Protein AF-A0AAD2CPL2-F1 (afdb_monomer)

Mean predicted aligned error: 5.87 Å

Sequence (109 aa):
MLPLIRTTIMKKLEYPMALTTLNAQQWQDIMSPVLQVCLPKSGVCRNFPRLVVFAPVDYQGLGVPHPFGKQVYKHLEMILRHMSGGTKTGAYMDANLQAHQLETGTVGI

pLDDT: mean 88.17, std 6.22, range [53.94, 94.38]

Foldseek 3Di:
DLVCCVPPVLVVLLVCLLPDDDDLVVLCVVCLVVLLPVQVVVVHDSPPDVVLQCDPVVVVRVVRPRNNVSSVVSNVVCQVCLCVVVHPVNVVVVVVVVVVCVVVVHDDD

Structure (mmCIF, N/CA/C/O backbone):
data_AF-A0AAD2CPL2-F1
#
_entry.id   AF-A0AAD2CPL2-F1
#
loop_
_atom_site.group_PDB
_atom_site.id
_atom_site.type_symbol
_atom_site.label_atom_id
_atom_site.label_alt_id
_atom_site.label_comp_id
_atom_site.label_asym_id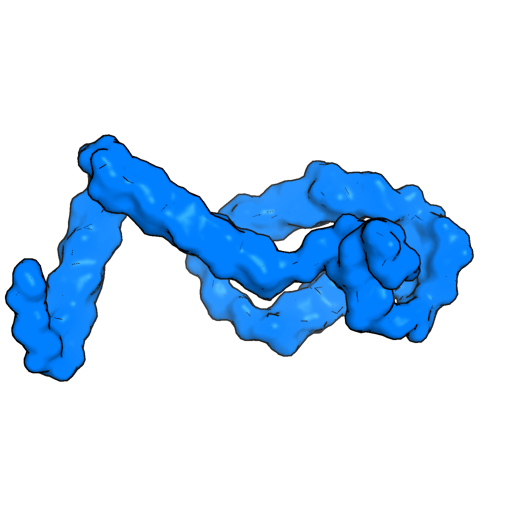
_atom_site.label_entity_id
_atom_site.label_seq_id
_atom_site.pdbx_PDB_ins_code
_atom_site.Cartn_x
_atom_site.Cartn_y
_atom_site.Cartn_z
_atom_site.occupancy
_atom_site.B_iso_or_equiv
_atom_site.auth_seq_id
_atom_site.auth_comp_id
_atom_site.auth_asym_id
_atom_site.auth_atom_id
_atom_site.pdbx_PDB_model_num
ATOM 1 N N . MET A 1 1 ? -16.304 8.791 12.086 1.00 66.12 1 MET A N 1
ATOM 2 C CA . MET A 1 1 ? -14.850 9.000 11.859 1.00 66.12 1 MET A CA 1
ATOM 3 C C . MET A 1 1 ? -14.215 7.912 10.988 1.00 66.12 1 MET A C 1
ATOM 5 O O . MET A 1 1 ? -13.420 8.253 10.126 1.00 66.12 1 MET A O 1
ATOM 9 N N . LEU A 1 2 ? -14.604 6.637 11.116 1.00 71.81 2 LEU A N 1
ATOM 10 C CA . LEU A 1 2 ? -14.169 5.552 10.212 1.00 71.81 2 LEU A CA 1
ATOM 11 C C . LEU A 1 2 ? -14.250 5.859 8.697 1.00 71.81 2 LEU A C 1
ATOM 13 O O . LEU A 1 2 ? -13.266 5.591 8.006 1.00 71.81 2 LEU A O 1
ATOM 17 N N . PRO A 1 3 ? -15.322 6.484 8.156 1.00 74.50 3 PRO A N 1
ATOM 18 C CA . PRO A 1 3 ? -15.352 6.831 6.732 1.00 74.50 3 PRO A CA 1
ATOM 19 C C . PRO A 1 3 ? -14.240 7.811 6.325 1.00 74.50 3 PRO A C 1
ATOM 21 O O . PRO A 1 3 ? -13.682 7.662 5.243 1.00 74.50 3 PRO A O 1
ATOM 24 N N . LEU A 1 4 ? -13.842 8.742 7.203 1.00 78.69 4 LEU A N 1
ATOM 25 C CA . LEU A 1 4 ? -12.774 9.719 6.931 1.00 78.69 4 LEU A CA 1
ATOM 26 C C . LEU A 1 4 ? -11.394 9.064 6.811 1.00 78.69 4 LEU A C 1
ATOM 28 O O . LEU A 1 4 ? -10.559 9.514 6.023 1.00 78.69 4 LEU A O 1
ATOM 32 N N . ILE A 1 5 ? -11.153 7.983 7.562 1.00 80.00 5 ILE A N 1
ATOM 33 C CA . ILE A 1 5 ? -9.922 7.194 7.429 1.00 80.00 5 ILE A CA 1
ATOM 34 C C . ILE A 1 5 ? -9.844 6.631 6.008 1.00 80.00 5 ILE A C 1
ATOM 36 O O . ILE A 1 5 ? -8.813 6.755 5.350 1.00 80.00 5 ILE A O 1
ATOM 40 N N . ARG A 1 6 ? -10.956 6.076 5.510 1.00 79.44 6 ARG A N 1
ATOM 41 C CA . ARG A 1 6 ? -11.035 5.470 4.178 1.00 79.44 6 ARG A CA 1
ATOM 42 C C . ARG A 1 6 ? -10.925 6.500 3.053 1.00 79.44 6 ARG A C 1
ATOM 44 O O . ARG A 1 6 ? -10.234 6.244 2.070 1.00 79.44 6 ARG A O 1
ATOM 51 N N . THR A 1 7 ? -11.611 7.636 3.166 1.00 81.50 7 THR A N 1
ATOM 52 C CA . THR A 1 7 ? -11.718 8.615 2.073 1.00 81.50 7 THR A CA 1
ATOM 53 C C . THR A 1 7 ? -10.575 9.616 2.030 1.00 81.50 7 THR A C 1
ATOM 55 O O . THR A 1 7 ? -10.209 10.047 0.945 1.00 81.50 7 THR A O 1
ATOM 58 N N . THR A 1 8 ? -10.011 10.001 3.174 1.00 85.81 8 THR A N 1
ATOM 59 C CA . THR A 1 8 ? -9.056 11.116 3.234 1.00 85.81 8 THR A CA 1
ATOM 60 C C . THR A 1 8 ? -7.661 10.625 3.580 1.00 85.81 8 THR A C 1
ATOM 62 O O . THR A 1 8 ? -6.730 10.820 2.802 1.00 85.81 8 THR A O 1
ATOM 65 N N . ILE A 1 9 ? -7.503 9.953 4.723 1.00 87.38 9 ILE A N 1
ATOM 66 C CA . ILE A 1 9 ? -6.177 9.528 5.199 1.00 87.38 9 ILE A CA 1
ATOM 67 C C . ILE A 1 9 ? -5.603 8.467 4.261 1.00 87.38 9 ILE A C 1
ATOM 69 O O . ILE A 1 9 ? -4.489 8.618 3.767 1.00 87.38 9 ILE A O 1
ATOM 73 N N . MET A 1 10 ? -6.396 7.446 3.931 1.00 86.94 10 MET A N 1
ATOM 74 C CA . MET A 1 10 ? -5.948 6.383 3.037 1.00 86.94 10 MET A CA 1
ATOM 75 C C . MET A 1 10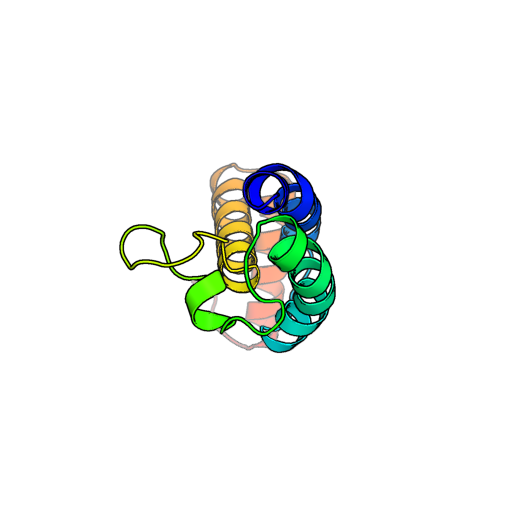 ? -5.632 6.901 1.634 1.00 86.94 10 MET A C 1
ATOM 77 O O . MET A 1 10 ? -4.702 6.400 1.017 1.00 86.94 10 MET A O 1
ATOM 81 N N . LYS A 1 11 ? -6.364 7.908 1.136 1.00 87.44 11 LYS A N 1
ATOM 82 C CA . LYS A 1 11 ? -6.089 8.537 -0.165 1.00 87.44 11 LYS A CA 1
ATOM 83 C C . LYS A 1 11 ? -4.785 9.327 -0.168 1.00 87.44 11 LYS A C 1
ATOM 85 O O . LYS A 1 11 ? -4.018 9.215 -1.117 1.00 87.44 11 LYS A O 1
ATOM 90 N N . LYS A 1 12 ? -4.486 10.052 0.914 1.00 88.88 12 LYS A N 1
ATOM 91 C CA . LYS A 1 12 ? -3.191 10.733 1.072 1.00 88.88 12 LYS A CA 1
ATOM 92 C C . LYS A 1 12 ? -2.021 9.753 1.118 1.00 88.88 12 LYS A C 1
ATOM 94 O O . LYS A 1 12 ? -0.973 10.056 0.565 1.00 88.88 12 LYS A O 1
ATOM 99 N N . LEU A 1 13 ? -2.206 8.590 1.744 1.00 90.06 13 LEU A N 1
ATOM 100 C CA . LEU A 1 13 ? -1.187 7.537 1.786 1.00 90.06 13 LEU A CA 1
ATOM 101 C C . LEU A 1 13 ? -1.068 6.773 0.454 1.00 90.06 13 LEU A C 1
ATOM 103 O O . LEU A 1 13 ? -0.007 6.247 0.153 1.00 90.06 13 LEU A O 1
ATOM 107 N N . GLU A 1 14 ? -2.123 6.736 -0.362 1.00 90.12 14 GLU A N 1
ATOM 108 C CA . GLU A 1 14 ? -2.161 6.010 -1.642 1.00 90.12 14 GLU A CA 1
ATOM 109 C C . GLU A 1 14 ? -1.206 6.590 -2.697 1.00 90.12 14 GLU A C 1
ATOM 111 O O . GLU A 1 14 ? -0.673 5.850 -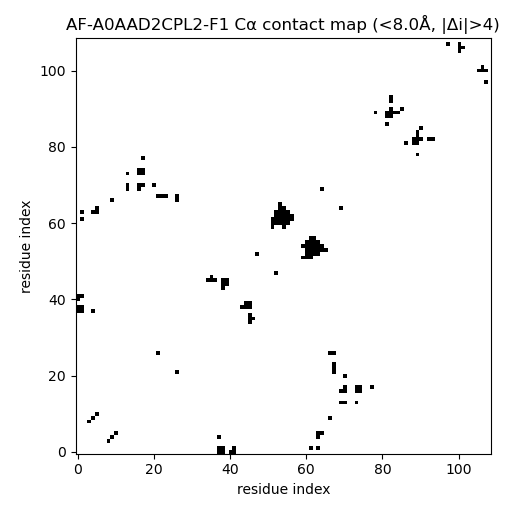3.518 1.00 90.12 14 GLU A O 1
ATOM 116 N N . TYR A 1 15 ? -0.982 7.906 -2.678 1.00 88.88 15 TYR A N 1
ATOM 117 C CA . TYR A 1 15 ? -0.057 8.568 -3.599 1.00 88.88 15 TYR A CA 1
ATOM 118 C C . TYR A 1 15 ? 1.410 8.138 -3.384 1.00 88.88 15 TYR A C 1
ATOM 120 O O . TYR A 1 15 ? 2.013 7.625 -4.328 1.00 88.88 15 TYR A O 1
ATOM 128 N N . PRO A 1 16 ? 1.999 8.265 -2.174 1.00 91.00 16 PRO A N 1
ATOM 129 C CA . PRO A 1 16 ? 3.375 7.834 -1.934 1.00 91.00 16 PRO A CA 1
ATOM 130 C C . PRO A 1 16 ? 3.554 6.312 -2.003 1.00 91.00 16 PRO A C 1
ATOM 132 O O . PRO A 1 16 ? 4.645 5.869 -2.344 1.00 91.00 16 PRO A O 1
ATOM 135 N N . MET A 1 17 ? 2.503 5.512 -1.763 1.00 92.69 17 MET A N 1
ATOM 136 C CA . MET A 1 17 ? 2.554 4.043 -1.888 1.00 92.69 17 MET A CA 1
ATOM 137 C C . MET A 1 17 ? 3.043 3.559 -3.255 1.00 92.69 17 MET A C 1
ATOM 139 O O . MET A 1 17 ? 3.599 2.475 -3.336 1.00 92.69 17 MET A O 1
ATOM 143 N N . ALA A 1 18 ? 2.830 4.321 -4.331 1.00 87.12 18 ALA A N 1
ATOM 144 C CA . ALA A 1 18 ? 3.309 3.929 -5.655 1.00 87.12 18 ALA A CA 1
ATOM 145 C C . ALA A 1 18 ? 4.845 3.958 -5.766 1.00 87.12 18 ALA A C 1
ATOM 147 O O . ALA A 1 18 ? 5.402 3.258 -6.609 1.00 87.12 18 ALA A O 1
ATOM 148 N N . LEU A 1 19 ? 5.508 4.764 -4.931 1.00 87.44 19 LEU A N 1
ATOM 149 C CA . LEU A 1 19 ? 6.944 5.045 -4.990 1.00 87.44 19 LEU A CA 1
ATOM 150 C C . LEU A 1 19 ? 7.725 4.416 -3.834 1.00 87.44 19 LEU A C 1
ATOM 152 O O . LEU A 1 19 ? 8.921 4.180 -3.964 1.00 87.44 19 LEU A O 1
ATOM 156 N N . THR A 1 20 ? 7.080 4.179 -2.692 1.00 92.00 20 THR A N 1
ATOM 157 C CA . THR A 1 20 ? 7.741 3.645 -1.500 1.00 92.00 20 THR A CA 1
ATOM 158 C C . THR A 1 20 ? 7.572 2.136 -1.392 1.00 92.00 20 THR A C 1
ATOM 160 O O . THR A 1 20 ? 6.509 1.595 -1.681 1.00 92.00 20 THR A O 1
ATOM 163 N N . THR A 1 21 ? 8.608 1.454 -0.905 1.00 91.75 21 THR A N 1
ATOM 164 C CA . THR A 1 21 ? 8.576 0.022 -0.586 1.00 91.75 21 THR A CA 1
ATOM 165 C C . THR A 1 21 ? 8.679 -0.175 0.924 1.00 91.75 21 THR A C 1
ATOM 167 O O . THR A 1 21 ? 9.762 -0.409 1.457 1.00 91.75 21 THR A O 1
ATOM 170 N N . LEU A 1 22 ? 7.558 -0.012 1.634 1.00 93.12 22 LEU A N 1
ATOM 171 C CA . LEU A 1 22 ? 7.511 -0.143 3.093 1.00 93.12 22 LEU A CA 1
ATOM 172 C C . LEU A 1 22 ? 7.126 -1.562 3.526 1.00 93.12 22 LEU A C 1
ATOM 174 O O . LEU A 1 22 ? 6.230 -2.189 2.959 1.00 93.12 22 LEU A O 1
ATOM 178 N N . ASN A 1 23 ? 7.765 -2.038 4.591 1.00 93.44 23 ASN A N 1
ATOM 179 C CA . ASN A 1 23 ? 7.452 -3.322 5.209 1.00 93.44 23 ASN A CA 1
ATOM 180 C C . ASN A 1 23 ? 6.146 -3.255 6.013 1.00 93.44 23 ASN A C 1
ATOM 182 O O . ASN A 1 23 ? 5.722 -2.194 6.478 1.00 93.44 23 ASN A O 1
ATOM 186 N N . ALA A 1 24 ? 5.531 -4.416 6.253 1.00 89.94 24 ALA A N 1
ATOM 187 C CA . ALA A 1 24 ? 4.304 -4.510 7.045 1.00 89.94 24 ALA A CA 1
ATOM 188 C C . ALA A 1 24 ? 4.453 -3.897 8.453 1.00 89.94 24 ALA A C 1
ATOM 190 O O . ALA A 1 24 ? 3.539 -3.218 8.915 1.00 89.94 24 ALA A O 1
ATOM 191 N N . GLN A 1 25 ? 5.614 -4.066 9.097 1.00 91.75 25 GLN A N 1
ATOM 192 C CA . GLN A 1 25 ? 5.895 -3.484 10.414 1.00 91.75 25 GLN A CA 1
ATOM 193 C C . GLN A 1 25 ? 5.912 -1.948 10.376 1.00 91.75 25 GLN A C 1
ATOM 195 O O . GLN A 1 25 ? 5.247 -1.299 11.175 1.00 91.75 25 GLN A O 1
ATOM 200 N N . GLN A 1 26 ? 6.576 -1.361 9.376 1.00 93.44 26 GLN A N 1
ATOM 201 C CA . GLN A 1 26 ? 6.632 0.095 9.199 1.00 93.44 26 GLN A CA 1
ATOM 202 C C . GLN A 1 26 ? 5.234 0.681 8.962 1.00 93.44 26 GLN A C 1
ATOM 204 O O . GLN A 1 26 ? 4.896 1.747 9.473 1.00 93.44 26 GLN A O 1
ATOM 209 N N . TRP A 1 27 ? 4.378 -0.039 8.233 1.00 92.06 27 TRP A N 1
ATOM 210 C CA . TRP A 1 27 ? 2.981 0.352 8.073 1.00 92.06 27 TRP A CA 1
ATOM 211 C C . TRP A 1 27 ? 2.180 0.298 9.368 1.00 92.06 27 TRP A C 1
ATOM 213 O O . TRP A 1 27 ? 1.304 1.144 9.561 1.00 92.06 27 TRP A O 1
ATOM 223 N N . GLN A 1 28 ? 2.451 -0.670 10.246 1.00 91.00 28 GLN A N 1
ATOM 224 C CA . GLN A 1 28 ? 1.821 -0.712 11.564 1.00 91.00 28 GLN A CA 1
ATOM 225 C C . GLN A 1 28 ? 2.215 0.512 12.387 1.00 91.00 28 GLN A C 1
ATOM 227 O O . GLN A 1 28 ? 1.336 1.129 12.988 1.00 91.00 28 GLN A O 1
ATOM 232 N N . ASP A 1 29 ? 3.483 0.918 12.341 1.00 92.62 29 ASP A N 1
ATOM 233 C CA . ASP A 1 29 ? 3.973 2.099 13.053 1.00 92.62 29 ASP A CA 1
ATOM 234 C C . ASP A 1 29 ? 3.330 3.388 12.524 1.00 92.62 29 ASP A C 1
ATOM 236 O O . ASP A 1 29 ? 2.851 4.207 13.307 1.00 92.62 29 ASP A O 1
ATOM 240 N N . ILE A 1 30 ? 3.212 3.532 11.198 1.00 91.75 30 ILE A N 1
ATOM 241 C CA . ILE A 1 30 ? 2.542 4.675 10.552 1.00 91.75 30 ILE A CA 1
ATOM 242 C C . ILE A 1 30 ? 1.042 4.708 10.886 1.00 91.75 30 ILE A C 1
ATOM 244 O O . ILE A 1 30 ? 0.469 5.770 11.141 1.00 91.75 30 ILE A O 1
ATOM 248 N N . MET A 1 31 ? 0.380 3.550 10.879 1.00 90.50 31 MET A N 1
ATOM 249 C CA . MET A 1 31 ? -1.068 3.449 11.073 1.00 90.50 31 MET A CA 1
ATOM 250 C C . MET A 1 31 ? -1.470 3.482 12.554 1.00 90.50 31 MET A C 1
ATOM 252 O O . MET A 1 31 ? -2.597 3.855 12.885 1.00 90.50 31 MET A O 1
ATOM 256 N N . SER A 1 32 ? -0.561 3.134 13.467 1.00 90.69 32 SER A N 1
ATOM 257 C CA . SER A 1 32 ? -0.805 3.124 14.910 1.00 90.69 32 SER A CA 1
ATOM 258 C C . SER A 1 32 ? -1.342 4.462 15.439 1.00 90.69 32 SER A C 1
ATOM 260 O O . SER A 1 32 ? -2.459 4.452 15.970 1.00 90.69 32 SER A O 1
ATOM 262 N N . PRO A 1 33 ? -0.669 5.619 15.259 1.00 91.94 33 PRO A N 1
ATOM 263 C CA . PRO A 1 33 ? -1.169 6.899 15.764 1.00 91.94 33 PRO A CA 1
ATOM 264 C C . PRO A 1 33 ? -2.502 7.298 15.117 1.00 91.94 33 PRO A C 1
ATOM 266 O O . PRO A 1 33 ? -3.389 7.820 15.794 1.00 91.94 33 PRO A O 1
ATOM 269 N N . VAL A 1 34 ? -2.695 6.982 13.831 1.00 89.75 34 VAL A N 1
ATOM 270 C CA . VAL A 1 34 ? -3.954 7.242 13.117 1.00 89.75 34 VAL A CA 1
ATOM 271 C C . VAL A 1 34 ? -5.110 6.498 13.782 1.00 89.75 34 VAL A C 1
ATOM 273 O O . VAL A 1 34 ? -6.139 7.097 14.100 1.00 89.75 34 VAL A O 1
ATOM 276 N N . LEU A 1 35 ? -4.942 5.202 14.043 1.00 89.56 35 LEU A N 1
ATOM 277 C CA . LEU A 1 35 ? -5.981 4.380 14.658 1.00 89.56 35 LEU A CA 1
ATOM 278 C C . LEU A 1 35 ? -6.209 4.740 16.127 1.00 89.56 35 LEU A C 1
ATOM 280 O O . LEU A 1 35 ? -7.353 4.752 16.575 1.00 89.56 35 LEU A O 1
ATOM 284 N N . GLN A 1 36 ? -5.150 5.076 16.868 1.00 90.12 36 GLN A N 1
ATOM 285 C CA . GLN A 1 36 ? -5.246 5.513 18.266 1.00 90.12 36 GLN A CA 1
ATOM 286 C C . GLN A 1 36 ? -6.144 6.750 18.421 1.00 90.12 36 GLN A C 1
ATOM 288 O O . GLN A 1 36 ? -6.885 6.847 19.398 1.00 90.12 36 GLN A O 1
ATOM 293 N N . VAL A 1 37 ? -6.128 7.664 17.444 1.00 90.06 37 VAL A N 1
ATOM 294 C CA . VAL A 1 37 ? -6.972 8.869 17.444 1.00 90.06 37 VAL A CA 1
ATOM 295 C C . VAL A 1 37 ? -8.352 8.608 16.841 1.00 90.06 37 VAL A C 1
ATOM 297 O O . VAL A 1 37 ? -9.352 9.126 17.339 1.00 90.06 37 VAL A O 1
ATOM 300 N N . CYS A 1 38 ? -8.441 7.836 15.758 1.00 88.00 38 CYS A N 1
ATOM 301 C CA . CYS A 1 38 ? -9.689 7.723 15.002 1.00 88.00 38 CYS A CA 1
ATOM 302 C C . CYS A 1 38 ? -10.679 6.696 15.573 1.00 88.00 38 CYS A C 1
ATOM 304 O O . CYS A 1 38 ? -11.885 6.907 15.439 1.00 88.00 38 CYS A O 1
ATOM 306 N N . LEU A 1 39 ? -10.205 5.620 16.217 1.00 89.00 39 LEU A N 1
ATOM 307 C CA . LEU A 1 39 ? -11.064 4.608 16.851 1.00 89.00 39 LEU A CA 1
ATOM 308 C C . LEU A 1 39 ? -11.947 5.179 17.975 1.00 89.00 39 LEU A C 1
ATOM 310 O O . LEU A 1 39 ? -13.168 5.043 17.862 1.00 89.00 39 LEU A O 1
ATOM 314 N N . PRO A 1 40 ? -11.407 5.885 18.994 1.00 89.25 40 PRO A N 1
ATOM 315 C CA . PRO A 1 40 ? -12.240 6.451 20.058 1.00 89.25 40 PRO A CA 1
ATOM 316 C C . PRO A 1 40 ? -13.223 7.495 19.522 1.00 89.25 40 PRO A C 1
ATOM 318 O O . PRO A 1 40 ? -14.376 7.530 19.938 1.00 89.25 40 PRO A O 1
ATOM 321 N N . LYS A 1 41 ? -12.822 8.280 18.511 1.00 87.75 41 LYS A N 1
ATOM 322 C CA . LYS A 1 41 ? -13.721 9.227 17.828 1.00 87.75 41 LYS A CA 1
ATOM 323 C C . LYS A 1 41 ? -14.840 8.552 17.029 1.00 87.75 41 LYS A C 1
ATOM 325 O O . LYS A 1 41 ? -15.730 9.236 16.531 1.00 87.75 41 LYS A O 1
ATOM 330 N N . SER A 1 42 ? -14.774 7.239 16.838 1.00 85.12 42 SER A N 1
ATOM 331 C CA . SER A 1 42 ? -15.822 6.454 16.194 1.00 85.12 42 SER A CA 1
ATOM 332 C C . SER A 1 42 ? -16.625 5.593 17.170 1.00 85.12 42 SER A C 1
ATOM 334 O O . SER A 1 42 ? -17.416 4.778 16.708 1.00 85.12 42 SER A O 1
ATOM 336 N N . GLY A 1 43 ? -16.422 5.754 18.482 1.00 88.06 43 GLY A N 1
ATOM 337 C CA . GLY A 1 43 ? -17.089 4.953 19.511 1.00 88.06 43 GLY A CA 1
ATOM 338 C C . GLY A 1 43 ? -16.473 3.568 19.733 1.00 88.06 43 GLY A C 1
ATOM 339 O O . GLY A 1 43 ? -17.058 2.754 20.436 1.00 88.06 43 GLY A O 1
ATOM 340 N N . VAL A 1 44 ? -15.299 3.286 19.153 1.00 88.25 44 VAL A N 1
ATOM 341 C CA . VAL A 1 44 ? -14.593 2.004 19.303 1.00 88.25 44 VAL A CA 1
ATOM 342 C C . VAL A 1 44 ? -13.451 2.153 20.305 1.00 88.25 44 VAL A C 1
ATOM 344 O O . VAL A 1 44 ? -12.766 3.178 20.341 1.00 88.25 44 VAL A O 1
ATOM 347 N N . CYS A 1 45 ? -13.196 1.115 21.102 1.00 89.50 45 CYS A N 1
ATOM 348 C CA . CYS A 1 45 ? -12.074 1.095 22.032 1.00 89.50 45 CYS A CA 1
ATOM 349 C C . CYS A 1 45 ? -10.739 1.349 21.314 1.00 89.50 45 CYS A C 1
ATOM 351 O O . CYS A 1 45 ? -10.426 0.767 20.277 1.00 89.50 45 CYS A O 1
ATOM 353 N N . ARG A 1 46 ? -9.892 2.181 21.915 1.00 86.25 46 ARG A N 1
ATOM 354 C CA . ARG A 1 46 ? -8.560 2.508 21.389 1.00 86.25 46 ARG A CA 1
ATOM 355 C C . ARG A 1 46 ? -7.650 1.278 21.227 1.00 86.25 46 ARG A C 1
ATOM 357 O O . ARG A 1 46 ? -6.867 1.212 20.279 1.00 86.25 46 ARG A O 1
ATOM 364 N N . ASN A 1 47 ? -7.808 0.301 22.121 1.00 86.25 47 ASN A N 1
ATOM 365 C CA . ASN A 1 47 ? -7.057 -0.958 22.164 1.00 86.25 47 ASN A CA 1
ATOM 366 C C . ASN A 1 47 ? -7.753 -2.095 21.396 1.00 86.25 47 ASN A C 1
ATOM 368 O O . ASN A 1 47 ? -7.424 -3.261 21.594 1.00 86.25 47 ASN A O 1
ATOM 372 N N . PHE A 1 48 ? -8.733 -1.775 20.548 1.00 87.38 48 PHE A N 1
ATOM 373 C CA . PHE A 1 48 ? -9.444 -2.787 19.778 1.00 87.38 48 PHE A CA 1
ATOM 374 C C . PHE A 1 48 ? -8.472 -3.593 18.887 1.00 87.38 48 PHE A C 1
ATOM 376 O O . PHE A 1 48 ? -7.553 -2.991 18.308 1.00 87.38 48 PHE A O 1
ATOM 383 N N . PRO A 1 49 ? -8.643 -4.927 18.767 1.00 89.44 49 PRO A N 1
ATOM 384 C CA . PRO A 1 49 ? -7.713 -5.785 18.040 1.00 89.44 49 PRO A CA 1
ATOM 385 C C . PRO A 1 49 ? -7.490 -5.306 16.604 1.00 89.44 49 PRO A C 1
ATOM 387 O O . PRO A 1 49 ? -8.429 -5.209 15.815 1.00 89.44 49 PRO A O 1
ATOM 390 N N . ARG A 1 50 ? -6.230 -5.030 16.242 1.00 87.69 50 ARG A N 1
ATOM 391 C CA . ARG A 1 50 ? -5.873 -4.482 14.919 1.00 87.69 50 ARG A CA 1
ATOM 392 C C . ARG A 1 50 ? -6.298 -5.392 13.769 1.00 87.69 50 ARG A C 1
ATOM 394 O O . ARG A 1 50 ? -6.710 -4.892 12.731 1.00 87.69 50 ARG A O 1
ATOM 401 N N . LEU A 1 51 ? -6.273 -6.706 13.981 1.00 87.38 51 LEU A N 1
ATOM 402 C CA . LEU A 1 51 ? -6.731 -7.688 13.000 1.00 87.38 51 LEU A CA 1
ATOM 403 C C . LEU A 1 51 ? -8.212 -7.487 12.629 1.00 87.38 51 LEU A C 1
ATOM 405 O O . LEU A 1 51 ? -8.554 -7.494 11.453 1.00 87.38 51 LEU A O 1
ATOM 409 N N . VAL A 1 52 ? -9.069 -7.207 13.615 1.00 89.00 52 VAL A N 1
ATOM 410 C CA . VAL A 1 52 ? -10.506 -6.956 13.403 1.00 89.00 52 VAL A CA 1
ATOM 411 C C . VAL A 1 52 ? -10.743 -5.560 12.811 1.00 89.00 52 VAL A C 1
ATOM 413 O O . VAL A 1 52 ? -11.678 -5.357 12.040 1.00 89.00 52 VAL A O 1
ATOM 416 N N . VAL A 1 53 ? -9.863 -4.591 13.099 1.00 88.75 53 VAL A N 1
ATOM 417 C CA . VAL A 1 53 ? -9.913 -3.265 12.455 1.00 88.75 53 VAL A CA 1
ATOM 418 C C . VAL A 1 53 ? -9.774 -3.373 10.938 1.00 88.75 53 VAL A C 1
ATOM 420 O O . VAL A 1 53 ? -10.518 -2.723 10.202 1.00 88.75 53 VAL A O 1
ATOM 423 N N . PHE A 1 54 ? -8.828 -4.192 10.477 1.00 88.50 54 PHE A N 1
ATOM 424 C CA . PHE A 1 54 ? -8.559 -4.355 9.051 1.00 88.50 54 PHE A CA 1
ATOM 425 C C . PHE A 1 54 ? -9.448 -5.396 8.359 1.00 88.50 54 PHE A C 1
ATOM 427 O O . PHE A 1 54 ? -9.416 -5.513 7.134 1.00 88.50 54 PHE A O 1
ATOM 434 N N . ALA A 1 55 ? -10.236 -6.153 9.124 1.00 89.75 55 ALA A N 1
ATOM 435 C CA . ALA A 1 55 ? -11.120 -7.170 8.581 1.00 89.75 55 ALA A CA 1
ATOM 436 C C . ALA A 1 55 ? -12.305 -6.552 7.804 1.00 89.75 55 ALA A C 1
ATOM 438 O O . ALA A 1 55 ? -12.723 -5.423 8.101 1.00 89.75 55 ALA A O 1
ATOM 439 N N . PRO A 1 56 ? -12.872 -7.276 6.818 1.00 87.38 56 PRO A N 1
ATOM 440 C CA . PRO A 1 56 ? -14.040 -6.825 6.065 1.00 87.38 56 PRO A CA 1
ATOM 441 C C . PRO A 1 56 ? -15.274 -6.694 6.958 1.00 87.38 56 PRO A C 1
ATOM 443 O O . PRO A 1 56 ? -15.418 -7.428 7.935 1.00 87.38 56 PRO A O 1
ATOM 446 N N . VAL A 1 57 ? -16.203 -5.817 6.574 1.00 88.38 57 VAL A N 1
ATOM 447 C CA . VAL A 1 57 ? -17.479 -5.638 7.292 1.00 88.38 57 VAL A CA 1
ATOM 448 C C . VAL A 1 57 ? -18.320 -6.920 7.269 1.00 88.38 57 VAL A C 1
ATOM 450 O O . VAL A 1 57 ? -18.970 -7.233 8.262 1.00 88.38 57 VAL A O 1
ATOM 453 N N . ASP A 1 58 ? -18.221 -7.710 6.195 1.00 89.56 58 ASP A N 1
ATOM 454 C CA . ASP A 1 58 ? -18.931 -8.989 6.036 1.00 89.56 58 ASP A CA 1
ATOM 455 C C . ASP A 1 58 ? -18.577 -10.009 7.132 1.00 89.56 58 ASP A C 1
ATOM 457 O O . ASP A 1 58 ? -19.403 -10.836 7.509 1.00 89.56 58 ASP A O 1
ATOM 461 N N . TYR A 1 59 ? -17.366 -9.911 7.692 1.00 88.56 59 TYR A N 1
ATOM 462 C CA . TYR A 1 59 ? -16.872 -10.761 8.780 1.00 88.56 59 TYR A CA 1
ATOM 463 C C . TYR A 1 59 ? -16.794 -10.003 10.113 1.00 88.56 59 TYR A C 1
ATOM 465 O O . TYR A 1 59 ? -15.901 -10.253 10.920 1.00 88.56 59 TYR A O 1
ATOM 473 N N . GLN A 1 60 ? -17.704 -9.047 10.337 1.00 86.25 60 GLN A N 1
ATOM 474 C CA . GLN A 1 60 ? -17.775 -8.220 11.554 1.00 86.25 60 GLN A CA 1
ATOM 475 C C . GLN A 1 60 ? -16.517 -7.370 11.821 1.00 86.25 60 GLN A C 1
ATOM 477 O O . GLN A 1 60 ? -16.253 -6.950 12.949 1.00 86.25 60 GLN A O 1
ATOM 482 N N . GLY A 1 61 ? -15.732 -7.091 10.781 1.00 87.81 61 GLY A N 1
ATOM 483 C CA . GLY A 1 61 ? -14.611 -6.166 10.838 1.00 87.81 61 GLY A CA 1
ATOM 484 C C . GLY A 1 61 ? -15.027 -4.705 10.674 1.00 87.81 61 GLY A C 1
ATOM 485 O O . GLY A 1 61 ? -16.148 -4.381 10.284 1.00 87.81 61 GLY A O 1
ATOM 486 N N . LEU A 1 62 ? -14.094 -3.786 10.936 1.00 85.38 62 LEU A N 1
ATOM 487 C CA . LEU A 1 62 ? -14.332 -2.342 10.766 1.00 85.38 62 LEU A CA 1
ATOM 488 C C . LEU A 1 62 ? -14.177 -1.866 9.310 1.00 85.38 62 LEU A C 1
ATOM 490 O O . LEU A 1 62 ? -14.426 -0.693 9.021 1.00 85.38 62 LEU A O 1
ATOM 494 N N . GLY A 1 63 ? -13.765 -2.744 8.390 1.00 84.81 63 GLY A N 1
ATOM 495 C CA . GLY A 1 63 ? -13.675 -2.451 6.960 1.00 84.81 63 GLY A CA 1
ATOM 496 C C . GLY A 1 63 ? -12.575 -1.454 6.589 1.00 84.81 63 GLY A C 1
ATOM 497 O O . GLY A 1 63 ? -12.657 -0.812 5.536 1.00 84.81 63 GLY A O 1
ATOM 498 N N . VAL A 1 64 ? -11.561 -1.274 7.442 1.00 85.94 64 VAL A N 1
ATOM 499 C CA . VAL A 1 64 ? -10.420 -0.407 7.133 1.00 85.94 64 VAL A CA 1
ATOM 500 C C . VAL A 1 64 ? -9.451 -1.180 6.231 1.00 85.94 64 VAL A C 1
ATOM 502 O O . VAL A 1 64 ? -8.957 -2.225 6.635 1.00 85.94 64 VAL A O 1
ATOM 505 N N . PRO A 1 65 ? -9.126 -0.700 5.020 1.00 85.62 65 PRO A N 1
ATOM 506 C CA . PRO A 1 65 ? -8.196 -1.411 4.148 1.00 85.62 65 PRO A CA 1
ATOM 507 C C . PRO A 1 65 ? -6.789 -1.447 4.758 1.00 85.62 65 PRO A C 1
ATOM 509 O O . PRO A 1 65 ? -6.275 -0.421 5.207 1.00 85.62 65 PRO A O 1
ATOM 512 N N . HIS A 1 66 ? -6.145 -2.615 4.737 1.00 89.50 66 HIS A N 1
ATOM 513 C CA . HIS A 1 66 ? -4.774 -2.752 5.220 1.00 89.50 66 H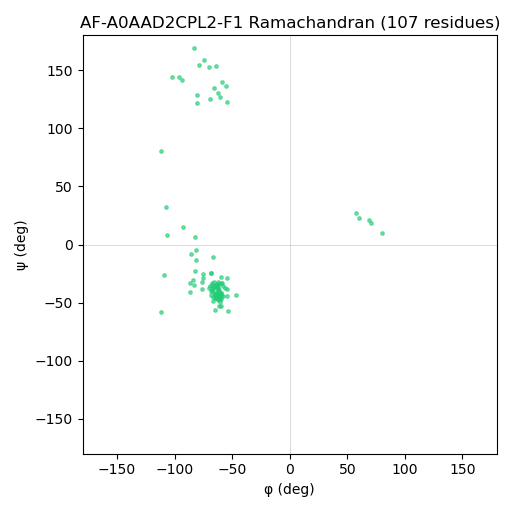IS A CA 1
ATOM 514 C C . HIS A 1 66 ? -3.789 -2.031 4.274 1.00 89.50 66 HIS A C 1
ATOM 516 O O . HIS A 1 66 ? -3.763 -2.333 3.075 1.00 89.50 66 HIS A O 1
ATOM 522 N N . PRO A 1 67 ? -2.948 -1.102 4.769 1.00 90.25 67 PRO A N 1
ATOM 523 C CA . PRO A 1 67 ? -2.096 -0.267 3.918 1.00 90.25 67 PRO A CA 1
ATOM 524 C C . PRO A 1 67 ? -1.041 -1.054 3.136 1.00 90.25 67 PRO A C 1
ATOM 526 O O . PRO A 1 67 ? -0.839 -0.767 1.963 1.00 90.25 67 PRO A O 1
ATOM 529 N N . PHE A 1 68 ? -0.451 -2.102 3.720 1.00 91.94 68 PHE A N 1
ATOM 530 C CA . PHE A 1 68 ? 0.515 -2.953 3.012 1.00 91.94 68 PHE A CA 1
ATOM 531 C C . PHE A 1 68 ? -0.095 -3.649 1.784 1.00 91.94 68 PHE A C 1
ATOM 533 O O . PHE A 1 68 ? 0.465 -3.587 0.695 1.00 91.94 68 PHE A O 1
ATOM 540 N N . GLY A 1 69 ? -1.286 -4.249 1.922 1.00 91.69 69 GLY A N 1
ATOM 541 C CA . GLY A 1 69 ? -1.960 -4.892 0.789 1.00 91.69 69 GLY A CA 1
ATOM 542 C C . GLY A 1 69 ? -2.326 -3.878 -0.295 1.00 91.69 69 GLY A C 1
ATOM 543 O O . GLY A 1 69 ? -2.220 -4.158 -1.486 1.00 91.69 69 GLY A O 1
ATOM 544 N N . LYS A 1 70 ? -2.676 -2.656 0.118 1.00 91.62 70 LYS A N 1
ATOM 545 C CA . LYS A 1 70 ? -2.969 -1.563 -0.805 1.00 91.62 70 LYS A CA 1
ATOM 546 C C . LYS A 1 70 ? -1.736 -1.052 -1.549 1.00 91.62 70 LYS A C 1
ATOM 548 O O . LYS A 1 70 ? -1.847 -0.707 -2.722 1.00 91.62 70 LYS A O 1
ATOM 553 N N . GLN A 1 71 ? -0.577 -1.037 -0.898 1.00 94.31 71 GLN A N 1
ATOM 554 C CA . GLN A 1 71 ? 0.689 -0.691 -1.533 1.00 94.31 71 GLN A CA 1
ATOM 555 C C . GLN A 1 71 ? 1.032 -1.691 -2.644 1.00 94.31 71 GLN A C 1
ATOM 557 O O . GLN A 1 71 ? 1.293 -1.284 -3.772 1.00 94.31 71 GLN A O 1
ATOM 562 N N . VAL A 1 72 ? 0.933 -2.994 -2.359 1.00 93.25 72 VAL A N 1
ATOM 563 C CA . VAL A 1 72 ? 1.166 -4.051 -3.359 1.00 93.25 72 VAL A CA 1
ATOM 564 C C . VAL A 1 72 ? 0.197 -3.917 -4.530 1.00 93.25 72 VAL A C 1
ATOM 566 O O . VAL A 1 72 ? 0.623 -3.909 -5.682 1.00 93.25 72 VAL A O 1
ATOM 569 N N . TYR A 1 73 ? -1.094 -3.728 -4.243 1.00 93.44 73 TYR A N 1
ATOM 570 C CA . TYR A 1 73 ? -2.095 -3.467 -5.276 1.00 93.44 73 TYR A CA 1
ATOM 571 C C . TYR A 1 73 ? -1.701 -2.273 -6.157 1.00 93.44 73 TYR A C 1
ATOM 573 O O . TYR A 1 73 ? -1.777 -2.357 -7.381 1.00 93.44 73 TYR A O 1
ATOM 581 N N . LYS A 1 74 ? -1.224 -1.177 -5.553 1.00 93.12 74 LYS A N 1
ATOM 582 C CA . LYS A 1 74 ? -0.820 0.019 -6.295 1.00 93.12 74 LYS A CA 1
ATOM 583 C C . LYS A 1 74 ? 0.418 -0.216 -7.158 1.00 93.12 74 LYS A C 1
ATOM 585 O O . LYS A 1 74 ? 0.445 0.264 -8.287 1.00 93.12 74 LYS A O 1
ATOM 590 N N . HIS A 1 75 ? 1.412 -0.958 -6.676 1.00 93.31 75 HIS A N 1
ATOM 591 C CA . HIS A 1 75 ? 2.571 -1.329 -7.489 1.00 93.31 75 HIS A CA 1
ATOM 592 C C . HIS A 1 75 ? 2.163 -2.171 -8.701 1.00 93.31 75 HIS A C 1
ATOM 594 O O . HIS A 1 75 ? 2.571 -1.860 -9.818 1.00 93.31 75 HIS A O 1
ATOM 600 N N . LEU A 1 76 ? 1.308 -3.178 -8.504 1.00 93.31 76 LEU A N 1
ATOM 601 C CA . LEU A 1 76 ? 0.801 -4.011 -9.598 1.00 93.31 76 LEU A CA 1
ATOM 602 C C . LEU A 1 76 ? 0.010 -3.187 -10.617 1.00 93.31 76 LEU A C 1
ATOM 604 O O . LEU A 1 76 ? 0.238 -3.309 -11.818 1.00 93.31 76 LEU A O 1
ATOM 608 N N . GLU A 1 77 ? -0.872 -2.302 -10.148 1.00 93.00 77 GLU A N 1
ATOM 609 C CA . GLU A 1 77 ? -1.620 -1.384 -11.009 1.00 93.00 77 GLU A CA 1
ATOM 610 C C . GLU A 1 77 ? -0.675 -0.504 -11.845 1.00 93.00 77 GLU A C 1
ATOM 612 O O . GLU A 1 77 ? -0.887 -0.336 -13.046 1.00 93.00 77 GLU A O 1
ATOM 617 N N . MET A 1 78 ? 0.385 0.035 -11.233 1.00 90.62 78 MET A N 1
ATOM 618 C CA . MET A 1 78 ? 1.376 0.868 -11.920 1.00 90.62 78 MET A CA 1
ATOM 619 C C . MET A 1 78 ? 2.149 0.081 -12.980 1.00 90.62 78 MET A C 1
ATOM 621 O O . MET A 1 78 ? 2.279 0.564 -14.104 1.00 90.62 78 MET A O 1
ATOM 625 N N . ILE A 1 79 ? 2.613 -1.129 -12.656 1.00 90.50 79 ILE A N 1
ATOM 626 C CA . ILE A 1 79 ? 3.332 -1.997 -13.598 1.00 90.50 79 ILE A CA 1
ATOM 627 C C . ILE A 1 79 ? 2.439 -2.312 -14.801 1.00 90.50 79 ILE A C 1
ATOM 629 O O . ILE A 1 79 ? 2.820 -2.031 -15.936 1.00 90.50 79 ILE A O 1
ATOM 633 N N . LEU A 1 80 ? 1.221 -2.809 -14.562 1.00 91.94 80 LEU A N 1
ATOM 6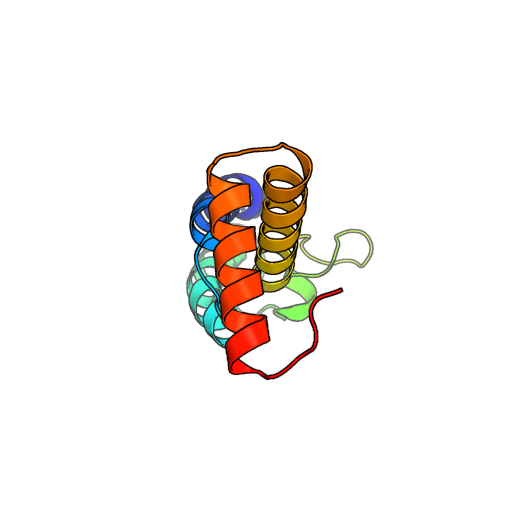34 C CA . LEU A 1 80 ? 0.283 -3.170 -15.629 1.00 91.94 80 LEU A CA 1
ATOM 635 C C . LEU A 1 80 ? -0.057 -1.972 -16.520 1.00 91.94 80 LEU A C 1
ATOM 637 O O . LEU A 1 80 ? -0.054 -2.083 -17.746 1.00 91.94 80 LEU A O 1
ATOM 641 N N . ARG A 1 81 ? -0.311 -0.808 -15.916 1.00 91.00 81 ARG A N 1
ATOM 642 C CA . ARG A 1 81 ? -0.677 0.407 -16.648 1.00 91.00 81 ARG A CA 1
ATOM 643 C C . ARG A 1 81 ? 0.465 0.934 -17.514 1.00 91.00 81 ARG A C 1
ATOM 645 O O . ARG A 1 81 ? 0.230 1.325 -18.656 1.00 91.00 81 ARG A O 1
ATOM 652 N N . HIS A 1 82 ? 1.680 0.994 -16.976 1.00 90.88 82 HIS A N 1
ATOM 653 C CA . HIS A 1 82 ? 2.804 1.635 -17.659 1.00 90.88 82 HIS A CA 1
ATOM 654 C C . HIS A 1 82 ? 3.492 0.733 -18.677 1.00 90.88 82 HIS A C 1
ATOM 656 O O . HIS A 1 82 ? 3.916 1.245 -19.716 1.00 90.88 82 HIS A O 1
ATOM 662 N N . MET A 1 83 ? 3.564 -0.570 -18.399 1.00 84.31 83 MET A N 1
ATOM 663 C CA . MET A 1 83 ? 4.204 -1.560 -19.264 1.00 84.31 83 MET A CA 1
ATOM 664 C C . MET A 1 83 ? 3.327 -1.905 -20.478 1.00 84.31 83 MET A C 1
ATOM 666 O O . MET A 1 83 ? 3.836 -1.988 -21.588 1.00 84.31 83 MET A O 1
ATOM 670 N N . SER A 1 84 ? 2.002 -2.001 -20.303 1.00 84.00 84 SER A N 1
ATOM 671 C CA . SER A 1 84 ? 1.062 -2.221 -21.420 1.00 84.00 84 SER A CA 1
ATOM 672 C C . SER A 1 84 ? 0.814 -0.952 -22.252 1.00 84.00 84 SER A C 1
ATOM 674 O O . SER A 1 84 ? 0.623 -1.009 -23.463 1.00 84.00 84 SER A O 1
ATOM 676 N N . GLY A 1 85 ? 0.848 0.225 -21.619 1.00 80.56 85 GLY A N 1
ATOM 677 C CA . GLY A 1 85 ? 0.447 1.489 -22.244 1.00 80.56 85 GLY A CA 1
ATOM 678 C C . GLY A 1 85 ? 1.497 2.188 -23.116 1.00 80.56 85 GLY A C 1
ATOM 679 O O . GLY A 1 85 ? 1.269 3.337 -23.487 1.00 80.56 85 GLY A O 1
ATOM 680 N N . GLY A 1 86 ? 2.659 1.578 -23.384 1.00 83.38 86 GLY A N 1
ATOM 681 C CA . GLY A 1 86 ? 3.725 2.194 -24.197 1.00 83.38 86 GLY A CA 1
ATOM 682 C C . GLY A 1 86 ? 4.232 3.541 -23.655 1.00 83.38 86 GLY A C 1
ATOM 683 O O . GLY A 1 86 ? 4.652 4.417 -24.411 1.00 83.38 86 GLY A O 1
ATOM 684 N N . THR A 1 87 ? 4.132 3.760 -22.341 1.00 91.62 87 THR A N 1
ATOM 685 C CA . THR A 1 87 ? 4.476 5.051 -21.724 1.00 91.62 87 THR A CA 1
ATOM 686 C C . THR A 1 87 ? 5.991 5.204 -21.569 1.00 91.62 87 THR A C 1
ATOM 688 O O . THR A 1 87 ? 6.696 4.215 -21.384 1.00 91.62 87 THR A O 1
ATOM 691 N N . LYS A 1 88 ? 6.506 6.444 -21.536 1.00 90.06 88 LYS A N 1
ATOM 692 C CA . LYS A 1 88 ? 7.936 6.703 -21.245 1.00 90.06 88 LYS A CA 1
ATOM 693 C C . LYS A 1 88 ? 8.386 6.065 -19.922 1.00 90.06 88 LYS A C 1
ATOM 695 O O . LYS A 1 88 ? 9.475 5.516 -19.840 1.00 90.06 88 LYS A O 1
ATOM 700 N N . THR A 1 89 ? 7.525 6.090 -18.903 1.00 89.56 89 THR A N 1
ATOM 701 C CA . THR A 1 89 ? 7.755 5.409 -17.618 1.00 89.56 89 THR A CA 1
ATOM 702 C C . THR A 1 89 ? 7.891 3.896 -17.782 1.00 89.56 89 THR A C 1
ATOM 704 O O . THR A 1 89 ? 8.757 3.303 -17.152 1.00 89.56 89 THR A O 1
ATOM 707 N N . GLY A 1 90 ? 7.089 3.286 -18.659 1.00 89.88 90 GLY A N 1
ATOM 708 C CA . GLY A 1 90 ? 7.199 1.870 -19.012 1.00 89.88 90 GLY A CA 1
ATOM 709 C C . GLY A 1 90 ? 8.555 1.525 -19.625 1.00 89.88 90 GLY A C 1
ATOM 710 O O . GLY A 1 90 ? 9.167 0.550 -19.211 1.00 89.88 90 GLY A O 1
ATOM 711 N N . ALA A 1 91 ? 9.073 2.373 -20.519 1.00 91.56 91 ALA A N 1
ATOM 712 C CA . ALA A 1 91 ? 10.407 2.191 -21.096 1.00 91.56 91 ALA A CA 1
ATOM 713 C C . ALA A 1 91 ? 11.522 2.252 -20.035 1.00 91.56 91 ALA A C 1
ATOM 715 O O . ALA A 1 91 ? 12.451 1.451 -20.070 1.00 91.56 91 ALA A O 1
ATOM 716 N N . TYR A 1 92 ? 11.420 3.154 -19.050 1.00 92.62 92 TYR A N 1
ATOM 717 C CA . TYR A 1 92 ? 12.365 3.171 -17.926 1.00 92.62 92 TYR A CA 1
ATOM 718 C C . TYR A 1 92 ? 12.246 1.924 -17.043 1.00 92.62 92 TYR A C 1
ATOM 720 O O . TYR A 1 92 ? 13.258 1.427 -16.555 1.00 92.62 92 TYR A O 1
ATOM 728 N N . MET A 1 93 ? 11.032 1.418 -16.813 1.00 90.88 93 MET A N 1
ATOM 729 C CA . MET A 1 93 ? 10.823 0.189 -16.042 1.00 90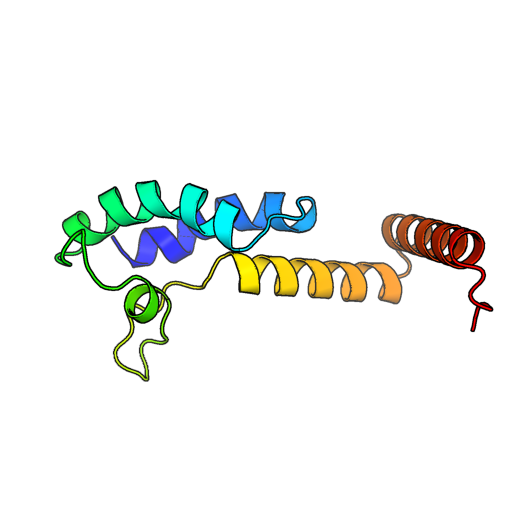.88 93 MET A CA 1
ATOM 730 C C . MET A 1 93 ? 11.423 -1.028 -16.752 1.00 90.88 93 MET A C 1
ATOM 732 O O . MET A 1 93 ? 12.089 -1.826 -16.103 1.00 90.88 93 MET A O 1
ATOM 736 N N . ASP A 1 94 ? 11.239 -1.131 -18.067 1.00 90.88 94 ASP A N 1
ATOM 737 C CA . ASP A 1 94 ? 11.806 -2.197 -18.897 1.00 90.88 94 ASP A CA 1
ATOM 738 C C . ASP A 1 94 ? 13.343 -2.146 -18.921 1.00 90.88 94 ASP A C 1
ATOM 740 O O . ASP A 1 94 ? 14.007 -3.140 -18.641 1.00 90.88 94 ASP A O 1
ATOM 744 N N . ALA A 1 95 ? 13.926 -0.957 -19.108 1.00 92.94 95 ALA A N 1
ATOM 745 C CA . ALA A 1 95 ? 15.377 -0.781 -19.047 1.00 92.94 95 ALA A CA 1
ATOM 746 C C . ALA A 1 95 ? 15.968 -1.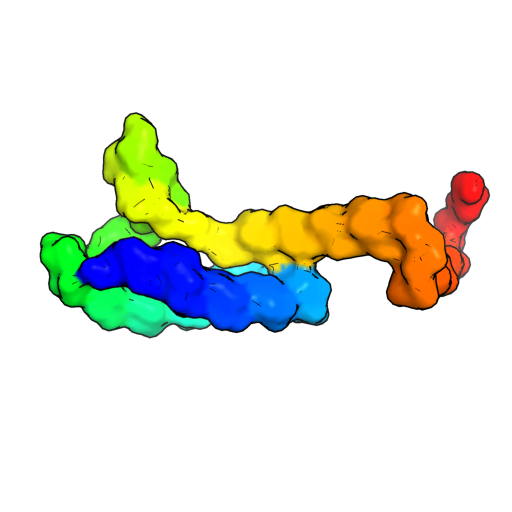189 -17.682 1.00 92.94 95 ALA A C 1
ATOM 748 O O . ALA A 1 95 ? 17.003 -1.851 -17.630 1.00 92.94 95 ALA A O 1
ATOM 749 N N . ASN A 1 96 ? 15.308 -0.830 -16.573 1.00 91.94 96 ASN A N 1
ATOM 750 C CA . ASN A 1 96 ? 15.731 -1.262 -15.235 1.00 91.94 96 ASN A CA 1
ATOM 751 C C . ASN A 1 96 ? 15.570 -2.774 -15.042 1.00 91.94 96 ASN A C 1
ATOM 753 O O . ASN A 1 96 ? 16.417 -3.398 -14.409 1.00 91.94 96 ASN A O 1
ATOM 757 N N . LEU A 1 97 ? 14.505 -3.371 -15.585 1.00 90.88 97 LEU A N 1
ATOM 758 C CA . LEU A 1 97 ? 14.293 -4.814 -15.522 1.00 90.88 97 LEU A CA 1
ATOM 759 C C . LEU A 1 97 ? 15.406 -5.567 -16.263 1.00 90.88 97 LEU A C 1
ATOM 761 O O . LEU A 1 97 ? 15.974 -6.500 -15.703 1.00 90.88 97 LEU A O 1
ATOM 765 N N . GLN A 1 98 ? 15.764 -5.126 -17.470 1.00 91.19 98 GLN A N 1
ATOM 766 C CA . GLN A 1 98 ? 16.866 -5.694 -18.255 1.00 91.19 98 GLN A CA 1
ATOM 767 C C . GLN A 1 9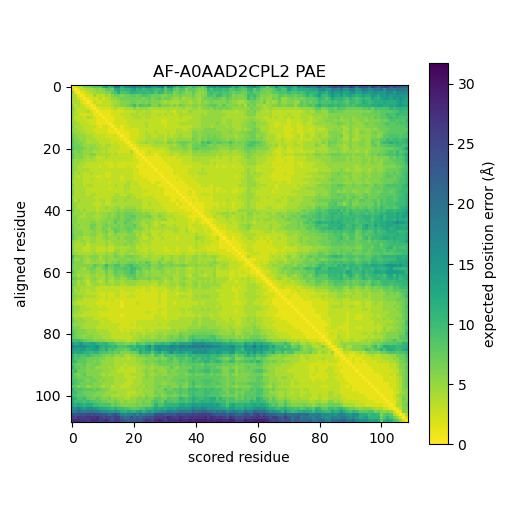8 ? 18.218 -5.531 -17.549 1.00 91.19 98 GLN A C 1
ATOM 769 O O . GLN A 1 98 ? 19.012 -6.470 -17.503 1.00 91.19 98 GLN A O 1
ATOM 774 N N . ALA A 1 99 ? 18.471 -4.369 -16.936 1.00 93.75 99 ALA A N 1
ATOM 775 C CA . ALA A 1 99 ? 19.673 -4.155 -16.131 1.00 93.75 99 ALA A CA 1
ATOM 776 C C . ALA A 1 99 ? 19.732 -5.120 -14.936 1.00 93.75 99 ALA A C 1
ATOM 778 O O . ALA A 1 99 ? 20.754 -5.759 -14.700 1.00 93.75 99 ALA A O 1
ATOM 779 N N . HIS A 1 100 ? 18.615 -5.302 -14.230 1.00 91.44 100 HIS A N 1
ATOM 780 C CA . HIS A 1 100 ? 18.547 -6.212 -13.092 1.00 91.44 100 HIS A CA 1
ATOM 781 C C . HIS A 1 100 ? 18.696 -7.693 -13.492 1.00 91.44 100 HIS A C 1
ATOM 783 O O . HIS A 1 100 ? 19.313 -8.484 -12.773 1.00 91.44 100 HIS A O 1
ATOM 789 N N . GLN A 1 101 ? 18.172 -8.081 -14.659 1.00 91.50 101 GLN A N 1
ATOM 79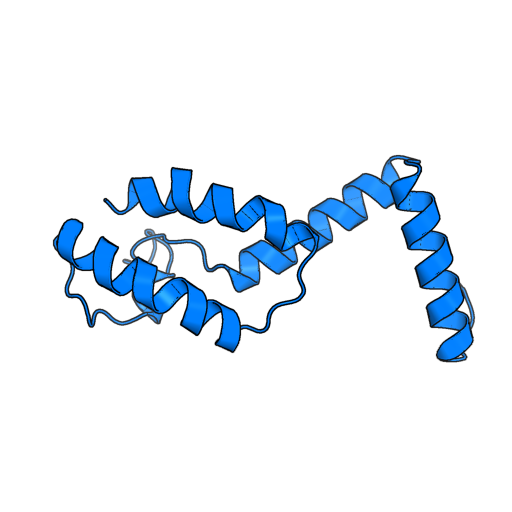0 C CA . GLN A 1 101 ? 18.392 -9.411 -15.239 1.00 91.50 101 GLN A CA 1
ATOM 791 C C . GLN A 1 101 ? 19.878 -9.657 -15.515 1.00 91.50 101 GLN A C 1
ATOM 793 O O . GLN A 1 101 ? 20.394 -10.718 -15.159 1.00 91.50 101 GLN A O 1
ATOM 798 N N . LEU A 1 102 ? 20.569 -8.659 -16.077 1.00 93.19 102 LEU A N 1
ATOM 799 C CA . LEU A 1 102 ? 22.006 -8.718 -16.333 1.00 93.19 102 LEU A CA 1
ATOM 800 C C . LEU A 1 102 ? 22.815 -8.871 -15.034 1.00 93.19 102 LEU A C 1
ATOM 802 O O . LEU A 1 102 ? 23.719 -9.699 -14.984 1.00 93.19 102 LEU A O 1
ATOM 806 N N . GLU A 1 103 ? 22.469 -8.131 -13.977 1.00 94.38 103 GLU A N 1
ATOM 807 C CA . GLU A 1 103 ? 23.113 -8.236 -12.654 1.00 94.38 103 GLU A CA 1
ATOM 808 C C . GLU A 1 103 ? 22.930 -9.617 -12.012 1.00 94.38 103 GLU A C 1
ATOM 810 O O . GLU A 1 103 ? 23.843 -10.142 -11.376 1.00 94.38 103 GLU A O 1
ATOM 815 N N . THR A 1 104 ? 21.748 -10.212 -12.184 1.00 93.19 104 THR A N 1
ATOM 816 C CA . THR A 1 104 ? 21.405 -11.522 -11.605 1.00 93.19 104 THR A CA 1
ATOM 817 C C . THR A 1 104 ? 21.946 -12.685 -12.449 1.00 93.19 104 THR A C 1
ATOM 819 O O . THR A 1 104 ? 21.979 -13.826 -11.991 1.00 93.19 104 THR A O 1
ATOM 822 N N . GLY A 1 105 ? 22.397 -12.415 -13.680 1.00 88.75 105 GLY A N 1
ATOM 823 C CA . GLY A 1 105 ? 22.833 -13.439 -14.631 1.00 88.75 105 GLY A CA 1
ATOM 824 C C . GLY A 1 105 ? 21.683 -14.285 -15.185 1.00 88.75 105 GLY A C 1
ATOM 825 O O . GLY A 1 105 ? 21.910 -15.384 -15.694 1.00 88.75 105 GLY A O 1
ATOM 826 N N . THR A 1 106 ? 20.444 -13.801 -15.078 1.00 84.56 106 THR A N 1
ATOM 827 C CA . THR A 1 106 ? 19.263 -14.498 -15.590 1.00 84.56 106 THR A CA 1
ATOM 828 C C . THR A 1 106 ? 19.150 -14.238 -17.089 1.00 84.56 106 THR A C 1
ATOM 830 O O . THR A 1 106 ? 19.173 -13.088 -17.522 1.00 84.56 106 THR A O 1
ATOM 833 N N . VAL A 1 107 ? 19.012 -15.295 -17.893 1.00 77.94 107 VAL A N 1
ATOM 834 C CA . VAL A 1 107 ? 18.757 -15.155 -19.335 1.00 77.94 107 VAL A CA 1
ATOM 835 C C . VAL A 1 107 ? 17.439 -14.406 -19.551 1.00 77.94 107 VAL A C 1
ATOM 837 O O . VAL A 1 107 ? 16.411 -14.786 -18.988 1.00 77.94 107 VAL A O 1
ATOM 840 N N . GLY A 1 108 ? 17.490 -13.339 -20.353 1.00 61.22 108 GLY A N 1
ATOM 841 C CA . GLY A 1 108 ? 16.308 -12.607 -20.801 1.00 61.22 108 GLY A CA 1
ATOM 842 C C . GLY A 1 108 ? 15.405 -13.511 -21.640 1.00 61.22 108 GLY A C 1
ATOM 843 O O . GLY A 1 108 ? 15.889 -14.211 -22.530 1.00 61.22 108 GLY A O 1
ATOM 844 N N . ILE A 1 109 ? 14.117 -13.525 -21.299 1.00 53.94 109 ILE A N 1
ATOM 845 C CA . ILE A 1 109 ? 13.039 -14.145 -22.086 1.00 53.94 109 ILE A CA 1
ATOM 846 C C . ILE A 1 109 ? 12.804 -13.399 -23.396 1.00 53.94 109 ILE A C 1
ATOM 848 O O . ILE A 1 109 ? 12.874 -12.151 -23.375 1.00 53.94 109 ILE A O 1
#

Radius of gyration: 18.18 Å; Cα contacts (8 Å, |Δi|>4): 88; chains: 1; bounding box: 42×26×46 Å

Secondary structure (DSSP, 8-state):
-HHHIIIIIHHHHHHHHTT----HHHHHHHHHHHHHHHTGGGTS-TT--HHHHHS-GGGT---PPPHHHHHHHHHHHHHHHHHHTT-HHHHHHHHHHHHHHHHHTPPP-

Organism: NCBI:txid2856

Solvent-accessible surface area (backbone atoms only — not comparable to full-atom values): 6172 Å² total; per-residue (Å²): 82,64,67,51,46,65,67,49,55,47,50,65,50,53,63,56,29,60,79,54,89,74,52,66,68,57,45,48,63,65,44,44,65,55,44,51,57,38,29,48,68,53,78,38,63,60,84,55,60,64,70,45,41,44,25,50,55,93,76,78,17,69,51,38,80,52,63,55,64,51,27,54,52,39,42,53,52,50,50,56,50,28,60,72,61,77,33,74,69,20,54,54,51,50,53,50,48,54,51,50,30,60,74,70,68,49,82,83,130